Protein AF-A0AAQ4EZU2-F1 (afdb_monomer_lite)

Organism: Amblyomma americanum (NCBI:txid6943)

InterPro domains:
  IPR012966 Anillin homology domain [PF08174] (61-175)
  IPR051364 Cytokinesis and Rho signaling-related protein [PTHR21538] (1-173)

Foldseek 3Di:
DLVVLVVQLVPDPDDVSNVVSVVVNVLVVVLVVLVVVVVVVVVVVPPDDPDPDDDPPPFDFDKDKDFWDKDFDDDDCCQQPVDLAFQWKKKKKKWKDKRNDIDIFDIDTRDGNVDGMDITGDMDMDTRHGPPIDIDIDMDMDTPDGCSPPNPDDPPPPPPPDDDDDDDDDDDDDDDD

Radius of gyration: 31.6 Å; chains: 1; bounding box: 111×41×84 Å

Secondary structure (DSSP, 8-state):
-HHHHHHHHHH--SHHHHHHHHHHHHHHHHHHHHHHHHHHHHHHHTS-----S-----PPPEEEEE--EEEE----HHHHTS-SS---EEEEEEEEEETTEEEEPPPEEEE-TT-SEEEE---EEEEEE-TT---EEEEEEEEEE--TTTTS-------------------------

Structure (mmCIF, N/CA/C/O backbone):
data_AF-A0AAQ4EZU2-F1
#
_entry.id   AF-A0AAQ4EZU2-F1
#
loop_
_atom_site.group_PDB
_atom_site.id
_atom_site.type_symbol
_atom_site.label_atom_id
_atom_site.label_alt_id
_atom_site.label_comp_id
_atom_site.label_asym_id
_atom_site.label_entity_id
_atom_site.label_seq_id
_atom_site.pdbx_PDB_ins_code
_atom_site.Cartn_x
_atom_site.Cartn_y
_atom_site.Cartn_z
_atom_site.occupancy
_atom_site.B_iso_or_equiv
_atom_site.auth_seq_id
_atom_site.auth_comp_id
_atom_site.auth_asym_id
_atom_site.auth_atom_id
_atom_site.pdbx_PDB_model_num
ATOM 1 N N . MET A 1 1 ? 6.633 -6.745 16.332 1.00 65.62 1 MET A N 1
ATOM 2 C CA . MET A 1 1 ? 6.718 -6.821 14.854 1.00 65.62 1 MET A CA 1
ATOM 3 C C . MET A 1 1 ? 7.666 -5.779 14.272 1.00 65.62 1 MET A C 1
ATOM 5 O O . MET A 1 1 ? 8.663 -6.205 13.712 1.00 65.62 1 MET A O 1
ATOM 9 N N . ARG A 1 2 ? 7.455 -4.467 14.489 1.00 81.06 2 ARG A N 1
ATOM 10 C CA . ARG A 1 2 ? 8.348 -3.378 14.023 1.00 81.06 2 ARG A CA 1
ATOM 11 C C . ARG A 1 2 ? 9.849 -3.676 14.141 1.00 81.06 2 ARG A C 1
ATOM 13 O O . ARG A 1 2 ? 10.561 -3.608 13.152 1.00 81.06 2 ARG A O 1
ATOM 20 N N . GLU A 1 3 ? 10.320 -4.032 15.337 1.00 80.56 3 GLU A N 1
ATOM 21 C CA . GLU A 1 3 ? 11.746 -4.290 15.589 1.00 80.56 3 GLU A CA 1
ATOM 22 C C . GLU A 1 3 ? 12.298 -5.456 14.750 1.00 80.56 3 GLU A C 1
ATOM 24 O O . GLU A 1 3 ? 13.412 -5.380 14.237 1.00 80.56 3 GLU A O 1
ATOM 29 N N . GLY A 1 4 ? 11.501 -6.512 14.559 1.00 81.38 4 GLY A N 1
ATOM 30 C CA . GLY A 1 4 ? 11.860 -7.641 13.700 1.00 81.38 4 GLY A CA 1
ATOM 31 C C . GLY A 1 4 ? 11.977 -7.224 12.236 1.00 81.38 4 GLY A C 1
ATOM 32 O O . GLY A 1 4 ? 12.951 -7.572 11.578 1.00 81.38 4 GLY A O 1
ATOM 33 N N . THR A 1 5 ? 11.041 -6.407 11.749 1.00 82.00 5 THR A N 1
ATOM 34 C CA . THR A 1 5 ? 11.073 -5.878 10.380 1.00 82.00 5 THR A CA 1
ATOM 35 C C . THR A 1 5 ? 12.254 -4.931 10.155 1.00 82.00 5 THR A C 1
ATOM 37 O O . THR A 1 5 ? 12.908 -5.020 9.122 1.00 82.00 5 THR A O 1
ATOM 40 N N . THR A 1 6 ? 12.591 -4.079 11.129 1.00 81.50 6 THR A N 1
ATOM 41 C CA . THR A 1 6 ? 13.789 -3.224 11.066 1.00 81.50 6 THR A CA 1
ATOM 42 C C . THR A 1 6 ? 15.066 -4.057 10.962 1.00 81.50 6 THR A C 1
ATOM 44 O O . THR A 1 6 ? 15.926 -3.759 10.136 1.00 81.50 6 THR A O 1
ATOM 47 N N . LYS A 1 7 ? 15.188 -5.121 11.768 1.00 83.62 7 LYS A N 1
ATOM 48 C CA . LYS A 1 7 ? 16.339 -6.036 11.715 1.00 83.62 7 LYS A CA 1
ATOM 49 C C . LYS A 1 7 ? 16.408 -6.781 10.380 1.00 83.62 7 LYS A C 1
ATOM 51 O O . LYS A 1 7 ? 17.490 -6.876 9.815 1.00 83.62 7 LYS A O 1
ATOM 56 N N . LEU A 1 8 ? 15.270 -7.252 9.860 1.00 81.44 8 LEU A N 1
ATOM 57 C CA . LEU A 1 8 ? 15.190 -7.894 8.545 1.00 81.44 8 LEU A CA 1
ATOM 58 C C . LEU A 1 8 ? 15.653 -6.943 7.435 1.00 81.44 8 LEU A C 1
ATOM 60 O O . LEU A 1 8 ? 16.512 -7.305 6.638 1.00 81.44 8 LEU A O 1
ATOM 64 N N . LEU A 1 9 ? 15.141 -5.711 7.427 1.00 83.12 9 LEU A N 1
ATOM 65 C CA . LEU A 1 9 ? 15.510 -4.702 6.439 1.00 83.12 9 LEU A CA 1
ATOM 66 C C . LEU A 1 9 ? 17.018 -4.408 6.452 1.00 83.12 9 LEU A C 1
ATOM 68 O O . LEU A 1 9 ? 17.614 -4.260 5.389 1.00 83.12 9 LEU A O 1
ATOM 72 N N . ALA A 1 10 ? 17.639 -4.379 7.636 1.00 81.81 10 ALA A N 1
ATOM 73 C CA . ALA A 1 10 ? 19.074 -4.143 7.792 1.00 81.81 10 ALA A CA 1
ATOM 74 C C . ALA A 1 10 ? 19.959 -5.268 7.219 1.00 81.81 10 ALA A C 1
ATOM 76 O O . ALA A 1 10 ? 21.127 -5.024 6.924 1.00 81.81 10 ALA A O 1
ATOM 77 N N . VAL A 1 11 ? 19.424 -6.484 7.057 1.00 86.31 11 VAL A N 1
ATOM 78 C CA . VAL A 1 11 ? 20.169 -7.644 6.531 1.00 86.31 11 VAL A CA 1
ATOM 79 C C . VAL A 1 11 ? 19.783 -8.016 5.095 1.00 86.31 11 VAL A C 1
ATOM 81 O O . VAL A 1 11 ? 20.419 -8.883 4.495 1.00 86.31 11 VAL A O 1
ATOM 84 N N . CYS A 1 12 ? 18.755 -7.385 4.517 1.00 84.56 12 CYS A N 1
ATOM 85 C CA . CYS A 1 12 ? 18.321 -7.661 3.151 1.00 84.56 12 CYS A CA 1
ATOM 86 C C . CYS A 1 12 ? 19.383 -7.234 2.126 1.00 84.56 12 CYS A C 1
ATOM 88 O O . CYS A 1 12 ? 19.653 -6.050 1.950 1.00 84.56 12 CYS A O 1
ATOM 90 N N . GLN A 1 13 ? 19.921 -8.202 1.382 1.00 81.94 13 GLN A N 1
ATOM 91 C CA . GLN A 1 13 ? 20.837 -7.948 0.258 1.00 81.94 13 GLN A CA 1
ATOM 92 C C . GLN A 1 13 ? 20.112 -7.870 -1.093 1.00 81.94 13 GLN A C 1
ATOM 94 O O . GLN A 1 13 ? 20.621 -7.298 -2.053 1.00 81.94 13 GLN A O 1
ATOM 99 N N . HIS A 1 14 ? 18.907 -8.438 -1.169 1.00 84.69 14 HIS A N 1
ATOM 100 C CA . HIS A 1 14 ? 18.101 -8.466 -2.381 1.00 84.69 14 HIS A CA 1
ATOM 101 C C . HIS A 1 14 ? 17.012 -7.386 -2.347 1.00 84.69 14 HIS A C 1
ATOM 103 O O . HIS A 1 14 ? 16.300 -7.213 -1.354 1.00 84.69 14 HIS A O 1
ATOM 109 N N . ARG A 1 15 ? 16.886 -6.658 -3.462 1.00 83.06 15 ARG A N 1
ATOM 110 C CA . ARG A 1 15 ? 16.030 -5.470 -3.578 1.00 83.06 15 ARG A CA 1
ATOM 111 C C . ARG A 1 15 ? 14.531 -5.751 -3.375 1.00 83.06 15 ARG A C 1
ATOM 113 O O . ARG A 1 15 ? 13.925 -4.988 -2.627 1.00 83.06 15 ARG A O 1
ATOM 120 N N . PRO A 1 16 ? 13.928 -6.815 -3.946 1.00 84.44 16 PRO A N 1
ATOM 121 C CA . PRO A 1 16 ? 12.509 -7.106 -3.716 1.00 84.44 16 PRO A CA 1
ATOM 122 C C . PRO A 1 16 ? 12.181 -7.353 -2.236 1.00 84.44 16 PRO A C 1
ATOM 124 O O . PRO A 1 16 ? 11.233 -6.790 -1.701 1.00 84.44 16 PRO A O 1
ATOM 127 N N . GLN A 1 17 ? 13.019 -8.129 -1.544 1.00 86.75 17 GLN A N 1
ATOM 128 C CA . GLN A 1 17 ? 12.856 -8.452 -0.126 1.00 86.75 17 GLN A CA 1
ATOM 129 C C . GLN A 1 17 ? 13.026 -7.211 0.753 1.00 86.75 17 GLN A C 1
ATOM 131 O O . GLN A 1 17 ? 12.267 -7.013 1.699 1.00 86.75 17 GLN A O 1
ATOM 136 N N . SER A 1 18 ? 14.003 -6.360 0.425 1.00 90.50 18 SER A N 1
ATOM 137 C CA . SER A 1 18 ? 14.202 -5.082 1.110 1.00 90.50 18 SER A CA 1
ATOM 138 C C . SER A 1 18 ? 12.972 -4.181 0.973 1.00 90.50 18 SER A C 1
ATOM 140 O O . SER A 1 18 ? 12.528 -3.591 1.955 1.00 90.50 18 SER A O 1
ATOM 142 N N . LEU A 1 19 ? 12.369 -4.121 -0.216 1.00 92.25 19 LEU A N 1
ATOM 143 C CA . LEU A 1 19 ? 11.214 -3.266 -0.455 1.00 92.25 19 LEU A CA 1
ATOM 144 C C . LEU A 1 19 ? 9.960 -3.753 0.288 1.00 92.25 19 LEU A C 1
ATOM 146 O O . LEU A 1 19 ? 9.266 -2.942 0.899 1.00 92.25 19 LEU A O 1
ATOM 150 N N . GLU A 1 20 ? 9.712 -5.064 0.326 1.00 93.44 20 GLU A N 1
ATOM 151 C CA . GLU A 1 20 ? 8.626 -5.640 1.136 1.00 93.44 20 GLU A CA 1
ATOM 152 C C . GLU A 1 20 ? 8.841 -5.436 2.642 1.00 93.44 20 GLU A C 1
ATOM 154 O O . GLU A 1 20 ? 7.909 -5.097 3.380 1.00 93.44 20 GLU A O 1
ATOM 159 N N . ALA A 1 21 ? 10.084 -5.567 3.117 1.00 93.62 21 ALA A N 1
ATOM 160 C CA . ALA A 1 21 ? 10.418 -5.258 4.503 1.00 93.62 21 ALA A CA 1
ATOM 161 C C . ALA A 1 21 ? 10.199 -3.764 4.813 1.00 93.62 21 ALA A C 1
ATOM 163 O O . ALA A 1 21 ? 9.655 -3.428 5.866 1.00 93.62 21 ALA A O 1
ATOM 164 N N . ALA A 1 22 ? 10.553 -2.863 3.894 1.00 94.19 22 ALA A N 1
ATOM 165 C CA . ALA A 1 22 ? 10.324 -1.428 4.045 1.00 94.19 22 ALA A CA 1
ATOM 166 C C . ALA A 1 22 ? 8.826 -1.080 4.081 1.00 94.19 22 ALA A C 1
ATOM 168 O O . ALA A 1 22 ? 8.398 -0.338 4.968 1.00 94.19 22 ALA A O 1
ATOM 169 N N . LYS A 1 23 ? 8.020 -1.664 3.185 1.00 96.25 23 LYS A N 1
ATOM 170 C CA . LYS A 1 23 ? 6.552 -1.554 3.186 1.00 96.25 23 LYS A CA 1
ATOM 171 C C . LYS A 1 23 ? 5.953 -2.034 4.507 1.00 96.25 23 LYS A C 1
ATOM 173 O O . LYS A 1 23 ? 5.223 -1.294 5.160 1.00 96.25 23 LYS A O 1
ATOM 178 N N . SER A 1 24 ? 6.347 -3.221 4.962 1.00 95.31 24 SER A N 1
ATOM 179 C CA . SER A 1 24 ? 5.896 -3.781 6.242 1.00 95.31 24 SER A CA 1
ATOM 180 C C . SER A 1 24 ? 6.254 -2.881 7.431 1.00 95.31 24 SER A C 1
ATOM 182 O O . SER A 1 24 ? 5.457 -2.705 8.360 1.00 95.31 24 SER A O 1
ATOM 184 N N . LEU A 1 25 ? 7.452 -2.287 7.414 1.00 95.25 25 LEU A N 1
ATOM 185 C CA . LEU A 1 25 ? 7.903 -1.370 8.457 1.00 95.25 25 LEU A CA 1
ATOM 186 C C . LEU A 1 25 ? 7.086 -0.073 8.448 1.00 95.25 25 LEU A C 1
ATOM 188 O O . LEU A 1 25 ? 6.683 0.388 9.517 1.00 95.25 25 LEU A O 1
ATOM 192 N N . LEU A 1 26 ? 6.811 0.483 7.265 1.00 95.94 26 LEU A N 1
ATOM 193 C CA . LEU A 1 26 ? 5.953 1.653 7.090 1.00 95.94 26 LEU A CA 1
ATOM 194 C C . LEU A 1 26 ? 4.549 1.397 7.651 1.00 95.94 26 LEU A C 1
ATOM 196 O O . LEU A 1 26 ? 4.123 2.128 8.545 1.00 95.94 26 LEU A O 1
ATOM 200 N N . THR A 1 27 ? 3.869 0.331 7.217 1.00 96.25 27 THR A N 1
ATOM 201 C CA . THR A 1 27 ? 2.531 -0.020 7.724 1.00 96.25 27 THR A CA 1
ATOM 202 C C . THR A 1 27 ? 2.550 -0.190 9.245 1.00 96.25 27 THR A C 1
ATOM 204 O O . THR A 1 27 ? 1.664 0.297 9.950 1.00 96.25 27 THR A O 1
ATOM 207 N N . SER A 1 28 ? 3.575 -0.858 9.791 1.00 96.00 28 SER A N 1
ATOM 208 C CA . SER A 1 28 ? 3.698 -1.031 11.240 1.00 96.00 28 SER A CA 1
ATOM 209 C C . SER A 1 28 ? 3.894 0.295 11.978 1.00 96.00 28 SER A C 1
ATOM 211 O O . SER A 1 28 ? 3.364 0.433 13.082 1.00 96.00 28 SER A O 1
ATOM 213 N N . ASN A 1 29 ? 4.660 1.237 11.421 1.00 95.69 29 ASN A N 1
ATOM 214 C CA . ASN A 1 29 ? 4.869 2.565 12.003 1.00 95.69 29 ASN A CA 1
ATOM 215 C C . ASN A 1 29 ? 3.561 3.354 12.062 1.00 95.69 29 ASN A C 1
ATOM 217 O O . ASN A 1 29 ? 3.218 3.873 13.124 1.00 95.69 29 ASN A O 1
ATOM 221 N N . GLU A 1 30 ? 2.807 3.357 10.966 1.00 96.75 30 GLU A N 1
ATOM 222 C CA . GLU A 1 30 ? 1.508 4.026 10.874 1.00 96.75 30 GLU A CA 1
ATOM 223 C C . GLU A 1 30 ? 0.495 3.439 11.866 1.00 96.75 30 GLU A C 1
ATOM 225 O O . GLU A 1 30 ? -0.153 4.185 12.600 1.00 96.75 30 GLU A O 1
ATOM 230 N N . ARG A 1 31 ? 0.431 2.104 11.996 1.00 96.19 31 ARG A N 1
ATOM 231 C CA . ARG A 1 31 ? -0.412 1.434 13.007 1.00 96.19 31 ARG A CA 1
ATOM 232 C C . ARG A 1 31 ? -0.078 1.884 14.426 1.00 96.19 31 ARG A C 1
ATOM 234 O O . ARG A 1 31 ? -0.975 2.238 15.185 1.00 96.19 31 ARG A O 1
ATOM 241 N N . MET A 1 32 ? 1.204 1.903 14.800 1.00 95.88 32 MET A N 1
ATOM 242 C CA . MET A 1 32 ? 1.589 2.359 16.142 1.00 95.88 32 MET A CA 1
ATOM 243 C C . MET A 1 32 ? 1.247 3.830 16.365 1.00 95.88 32 MET A C 1
ATOM 245 O O . MET A 1 32 ? 0.767 4.167 17.444 1.00 95.88 32 MET A O 1
ATOM 249 N N . ALA A 1 33 ? 1.476 4.695 15.374 1.00 95.94 33 ALA A N 1
ATOM 250 C CA . ALA A 1 33 ? 1.141 6.111 15.479 1.00 95.94 33 ALA A CA 1
ATOM 251 C C . ALA A 1 33 ? -0.365 6.309 15.713 1.00 95.94 33 ALA A C 1
ATOM 253 O O . ALA A 1 33 ? -0.749 7.024 16.640 1.00 95.94 33 ALA A O 1
ATOM 254 N N . ALA A 1 34 ? -1.210 5.604 14.953 1.00 95.75 34 ALA A N 1
ATOM 255 C CA . ALA A 1 34 ? -2.659 5.640 15.122 1.00 95.75 34 ALA A CA 1
ATOM 256 C C . ALA A 1 34 ? -3.100 5.130 16.504 1.00 95.75 34 ALA A C 1
ATOM 258 O O . ALA A 1 34 ? -3.901 5.782 17.174 1.00 95.75 34 ALA A O 1
ATOM 259 N N . TYR A 1 35 ? -2.531 4.018 16.985 1.00 95.75 35 TYR A N 1
ATOM 260 C CA . TYR A 1 35 ? 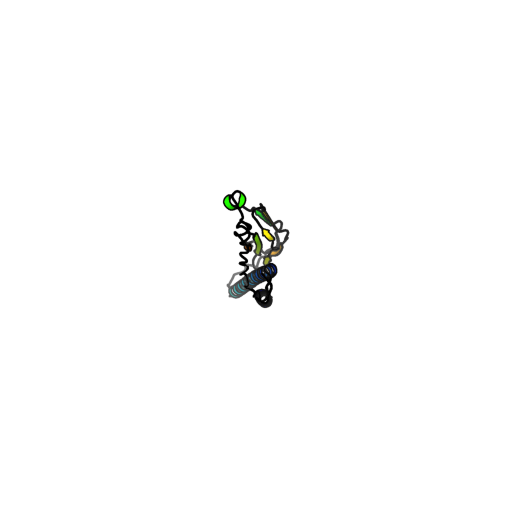-2.833 3.504 18.325 1.00 95.75 35 TYR A CA 1
ATOM 261 C C . TYR A 1 35 ? -2.402 4.463 19.439 1.00 95.75 35 TYR A C 1
ATOM 263 O O . TYR A 1 35 ? -3.135 4.649 20.410 1.00 95.75 35 TYR A O 1
ATOM 271 N N . VAL A 1 36 ? -1.233 5.098 19.319 1.00 96.06 36 VAL A N 1
ATOM 272 C CA . VAL A 1 36 ? -0.762 6.085 20.302 1.00 96.06 36 VAL A CA 1
ATOM 273 C C . VAL A 1 36 ? -1.677 7.311 20.320 1.00 96.06 36 VAL A C 1
ATOM 275 O O . VAL A 1 36 ? -2.067 7.751 21.404 1.00 96.06 36 VAL A O 1
ATOM 278 N N . ALA A 1 37 ? -2.069 7.823 19.151 1.00 94.31 37 ALA A N 1
ATOM 279 C CA . ALA A 1 37 ? -2.996 8.948 19.039 1.00 94.31 37 ALA A CA 1
ATOM 280 C C . ALA A 1 37 ? -4.375 8.616 19.642 1.00 94.31 37 ALA A C 1
ATOM 282 O O . ALA A 1 37 ? -4.926 9.399 20.418 1.00 94.31 37 ALA A O 1
ATOM 283 N N . GLU A 1 38 ? -4.902 7.421 19.364 1.00 92.75 38 GLU A N 1
ATOM 284 C CA . GLU A 1 38 ? -6.147 6.910 19.946 1.00 92.75 38 GLU A CA 1
ATOM 285 C C . GLU A 1 38 ? -6.072 6.834 21.480 1.00 92.75 38 GLU A C 1
ATOM 287 O O . GLU A 1 38 ? -6.961 7.328 22.181 1.00 92.75 38 GLU A O 1
ATOM 292 N N . LEU A 1 39 ? -4.990 6.264 22.021 1.00 94.00 39 LEU A N 1
ATOM 293 C CA . LEU A 1 39 ? -4.766 6.172 23.466 1.00 94.00 39 LEU A CA 1
ATOM 294 C C . LEU A 1 39 ? -4.692 7.557 24.123 1.00 94.00 39 LEU A C 1
ATOM 296 O O . LEU A 1 39 ? -5.253 7.761 25.202 1.00 94.00 39 LEU A O 1
ATOM 300 N N . GLN A 1 40 ? -4.027 8.523 23.486 1.00 92.62 40 GLN A N 1
ATOM 301 C CA . GLN A 1 40 ? -3.957 9.906 23.970 1.00 92.62 40 GLN A CA 1
ATOM 302 C C . GLN A 1 40 ? -5.322 10.607 23.941 1.00 92.62 40 GLN A C 1
ATOM 304 O O . GLN A 1 40 ? -5.655 11.336 24.884 1.00 92.62 40 GLN A O 1
ATOM 309 N N . ARG A 1 41 ? -6.142 10.354 22.911 1.00 89.50 41 ARG A N 1
ATOM 310 C CA . ARG A 1 41 ? -7.509 10.887 22.828 1.00 89.50 41 ARG A CA 1
ATOM 311 C C . ARG A 1 41 ? -8.374 10.367 23.974 1.00 89.50 41 ARG A C 1
ATOM 313 O O . ARG A 1 41 ? -9.045 11.162 24.627 1.00 89.50 41 ARG A O 1
ATOM 320 N N . ARG A 1 42 ? -8.306 9.063 24.270 1.00 87.56 42 ARG A N 1
ATOM 321 C CA . ARG A 1 42 ? -9.052 8.450 25.386 1.00 87.56 42 ARG A CA 1
ATOM 322 C C . ARG A 1 42 ? -8.643 9.027 26.739 1.00 87.56 42 ARG A C 1
ATOM 324 O O . ARG A 1 42 ? -9.506 9.438 27.502 1.00 87.56 42 ARG A O 1
ATOM 331 N N . LYS A 1 43 ? -7.336 9.171 26.993 1.00 89.00 43 LYS A N 1
ATOM 332 C CA . LYS A 1 43 ? -6.826 9.806 28.225 1.00 89.00 43 LYS A CA 1
ATOM 333 C C . LYS A 1 43 ? -7.312 11.248 28.405 1.00 89.00 43 LYS A C 1
ATOM 335 O O . LYS A 1 43 ? -7.544 11.681 29.527 1.00 89.00 43 LYS A O 1
ATOM 340 N N . SER A 1 44 ? -7.448 11.999 27.313 1.00 84.06 44 SER A N 1
ATOM 341 C CA . SER A 1 44 ? -7.961 13.375 27.350 1.00 84.06 44 SER A CA 1
ATOM 342 C C . SER A 1 44 ? -9.480 13.441 27.559 1.00 84.06 44 SER A C 1
ATOM 344 O O . SER A 1 44 ? -9.968 14.407 28.144 1.00 84.06 44 SER A O 1
ATOM 346 N N . ALA A 1 45 ? -10.219 12.428 27.094 1.00 77.12 45 ALA A N 1
ATOM 347 C CA . ALA A 1 45 ? -11.672 12.325 27.231 1.00 77.12 45 ALA A CA 1
ATOM 348 C C . ALA A 1 45 ? -12.127 11.876 28.632 1.00 77.12 45 ALA A C 1
ATOM 350 O O . ALA A 1 45 ? -13.215 12.253 29.050 1.00 77.12 45 ALA A O 1
ATOM 351 N N . ASP A 1 46 ? -11.280 11.153 29.372 1.00 65.81 46 ASP A N 1
ATOM 352 C CA . ASP A 1 46 ? -11.529 10.704 30.756 1.00 65.81 46 ASP A CA 1
ATOM 353 C C . ASP A 1 46 ? -11.484 11.835 31.806 1.00 65.81 46 ASP A C 1
ATOM 355 O O . ASP A 1 46 ? -11.701 11.611 32.998 1.00 65.81 46 ASP A O 1
ATOM 359 N N . ARG A 1 47 ? -11.213 13.084 31.397 1.00 62.28 47 ARG A N 1
ATOM 360 C CA . ARG A 1 47 ? -11.401 14.241 32.282 1.00 62.28 47 ARG A CA 1
ATOM 361 C C . ARG A 1 47 ? -12.904 14.478 32.456 1.00 62.28 47 ARG A C 1
ATOM 363 O O . ARG A 1 47 ? -13.587 14.636 31.445 1.00 62.28 47 ARG A O 1
ATOM 370 N N . PRO A 1 48 ? -13.429 14.554 33.693 1.00 57.62 48 PRO A N 1
ATOM 371 C CA . PRO A 1 48 ? -14.864 14.600 33.932 1.00 57.62 48 PRO A CA 1
ATOM 372 C C . PRO A 1 48 ? -15.448 15.888 33.352 1.00 57.62 48 PRO A C 1
ATOM 374 O O . PRO A 1 48 ? -15.367 16.961 33.947 1.00 57.62 48 PRO A O 1
ATOM 377 N N . LYS A 1 49 ? -16.055 15.787 32.169 1.00 59.91 49 LYS A N 1
ATOM 378 C CA . LYS A 1 49 ? -16.996 16.791 31.692 1.00 59.91 49 LYS A CA 1
ATOM 379 C C . LYS A 1 49 ? -18.305 16.517 32.419 1.00 59.91 49 LYS A C 1
ATOM 381 O O . LYS A 1 49 ? -18.949 15.505 32.148 1.00 59.91 49 LYS A O 1
ATOM 386 N N . GLN A 1 50 ? -18.679 17.399 33.349 1.00 53.72 50 GLN A N 1
ATOM 387 C CA . GLN A 1 50 ? -20.046 17.485 33.868 1.00 53.72 50 GLN A CA 1
ATOM 388 C C . GLN A 1 50 ? -20.981 17.680 32.669 1.00 53.72 50 GLN A C 1
ATOM 390 O O . GLN A 1 50 ? -21.170 18.792 32.188 1.00 53.72 50 GLN A O 1
ATOM 395 N N . SER A 1 51 ? -21.497 16.584 32.125 1.00 56.44 51 SER A N 1
ATOM 396 C CA . SER A 1 51 ? -22.492 16.603 31.064 1.00 56.44 51 SER A CA 1
ATOM 397 C C . SER A 1 51 ? -23.784 16.070 31.655 1.00 56.44 51 SER A C 1
ATOM 399 O O . SER A 1 51 ? -23.872 14.947 32.146 1.00 56.44 51 SER A O 1
ATOM 401 N N . ILE A 1 52 ? -24.763 16.963 31.703 1.00 55.28 52 ILE A N 1
ATOM 402 C CA . ILE A 1 52 ? -26.116 16.705 32.170 1.00 55.28 52 ILE A CA 1
ATOM 403 C C . ILE A 1 52 ? -26.766 15.730 31.181 1.00 55.28 52 ILE A C 1
ATOM 405 O O . ILE A 1 52 ? -26.962 16.071 30.020 1.00 55.28 52 ILE A O 1
ATOM 409 N N . GLY A 1 53 ? -27.095 14.527 31.652 1.00 53.88 53 GLY A N 1
ATOM 410 C CA . GLY A 1 53 ? -28.283 13.777 31.231 1.00 53.88 53 GLY A CA 1
ATOM 411 C C . GLY A 1 53 ? -28.455 13.408 29.754 1.00 53.88 53 GLY A C 1
ATOM 412 O O . GLY A 1 53 ? -29.596 13.246 29.333 1.00 53.88 53 GLY A O 1
ATOM 413 N N . VAL A 1 54 ? -27.390 13.240 28.968 1.00 55.75 54 VAL A N 1
ATOM 414 C CA . VAL A 1 54 ? -27.501 12.616 27.639 1.00 55.75 54 VAL A CA 1
ATOM 415 C C . VAL A 1 54 ? -27.015 11.178 27.756 1.00 55.75 54 VAL A C 1
ATOM 417 O O . VAL A 1 54 ? -25.819 10.929 27.895 1.00 55.75 54 VAL A O 1
ATOM 420 N N . PHE A 1 55 ? -27.947 10.225 27.739 1.00 58.41 55 PHE A N 1
ATOM 421 C CA . PHE A 1 55 ? -27.601 8.817 27.556 1.00 58.41 55 PHE A CA 1
ATOM 422 C C . PHE A 1 55 ? -26.814 8.688 26.244 1.00 58.41 55 PHE A C 1
ATOM 424 O O . PHE A 1 55 ? -27.275 9.228 25.233 1.00 58.41 55 PHE A O 1
ATOM 431 N N . PRO A 1 56 ? -25.646 8.021 26.221 1.00 59.94 56 PRO A N 1
ATOM 432 C CA . PRO A 1 56 ? -24.926 7.803 24.976 1.00 59.94 56 PRO A CA 1
ATOM 433 C C . PRO A 1 56 ? -25.843 7.018 24.039 1.00 59.94 56 PRO A C 1
ATOM 435 O O . PRO A 1 56 ? -26.191 5.875 24.335 1.00 59.94 56 PRO A O 1
ATOM 438 N N . LEU A 1 57 ? -26.280 7.635 22.939 1.00 65.56 57 LEU A N 1
ATOM 439 C CA . LEU A 1 57 ? -26.917 6.883 21.867 1.00 65.56 57 LEU A CA 1
ATOM 440 C C . LEU A 1 57 ? -25.859 5.908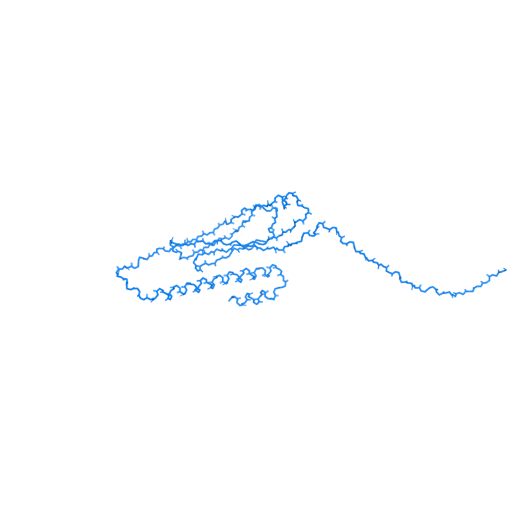 21.354 1.00 65.56 57 LEU A C 1
ATOM 442 O O . LEU A 1 57 ? -24.782 6.343 20.941 1.00 65.56 57 LEU A O 1
ATOM 446 N N . ASP A 1 58 ? -26.134 4.609 21.423 1.00 67.94 58 ASP A N 1
ATOM 447 C CA . ASP A 1 58 ? -25.209 3.606 20.911 1.00 67.94 58 ASP A CA 1
ATOM 448 C C . ASP A 1 58 ? -25.195 3.726 19.384 1.00 67.94 58 ASP A C 1
ATOM 450 O O . ASP A 1 58 ? -26.152 3.373 18.689 1.00 67.94 58 ASP A O 1
ATOM 454 N N . VAL A 1 59 ? -24.155 4.373 18.862 1.00 77.62 59 VAL A N 1
ATOM 455 C CA . VAL A 1 59 ? -24.070 4.686 17.439 1.00 77.62 59 VAL A CA 1
ATOM 456 C C . VAL A 1 59 ? -23.756 3.394 16.695 1.00 77.62 59 VAL A C 1
ATOM 458 O O . VAL A 1 59 ? -22.724 2.764 16.939 1.00 77.62 59 VAL A O 1
ATOM 461 N N . SER A 1 60 ? -24.640 3.007 15.773 1.00 84.56 60 SER A N 1
ATOM 462 C CA . SER A 1 60 ? -24.467 1.802 14.961 1.00 84.56 60 SER A CA 1
ATOM 463 C C . SER A 1 60 ? -23.113 1.821 14.251 1.00 84.56 60 SER A C 1
ATOM 465 O O . SER A 1 60 ? -22.818 2.728 13.470 1.00 84.56 60 SER A O 1
ATOM 467 N N . ARG A 1 61 ? -22.297 0.796 14.501 1.00 91.25 61 ARG A N 1
ATOM 468 C CA . ARG A 1 61 ? -21.024 0.580 13.809 1.00 91.25 61 ARG A CA 1
ATOM 469 C C . ARG A 1 61 ? -21.225 -0.350 12.622 1.00 91.25 61 ARG A C 1
ATOM 471 O O . ARG A 1 61 ? -21.996 -1.303 12.695 1.00 91.25 61 ARG A O 1
ATOM 478 N N . SER A 1 62 ? -20.511 -0.083 11.537 1.00 91.62 62 SER A N 1
ATOM 479 C CA . SER A 1 62 ? -20.656 -0.806 10.275 1.00 91.62 62 SER A CA 1
ATOM 480 C C . SER A 1 62 ? -19.354 -1.477 9.836 1.00 91.62 62 SER A C 1
ATOM 482 O O . SER A 1 62 ? -18.299 -1.328 10.464 1.00 91.62 62 SER A O 1
ATOM 484 N N . ARG A 1 63 ? -19.451 -2.262 8.761 1.00 96.06 63 ARG A N 1
ATOM 485 C CA . ARG A 1 63 ? -18.306 -2.805 8.030 1.00 96.06 63 ARG A CA 1
ATOM 486 C C . ARG A 1 63 ? -18.163 -2.024 6.732 1.00 96.06 63 ARG A C 1
ATOM 488 O O . ARG A 1 63 ? -19.146 -1.863 6.016 1.00 96.06 63 ARG A O 1
ATOM 495 N N . VAL A 1 64 ? -16.948 -1.585 6.429 1.00 96.94 64 VAL A N 1
ATOM 496 C CA . VAL A 1 64 ? -16.621 -0.888 5.179 1.00 96.94 64 VAL A CA 1
ATOM 497 C C . VAL A 1 64 ? -15.679 -1.781 4.388 1.00 96.94 64 VAL A C 1
ATOM 499 O O . VAL A 1 64 ? -14.654 -2.203 4.913 1.00 96.94 64 VAL A O 1
ATOM 502 N N . ALA A 1 65 ? -16.034 -2.096 3.146 1.00 97.69 65 ALA A N 1
ATOM 503 C CA . ALA A 1 65 ? -15.207 -2.894 2.249 1.00 97.69 65 ALA A CA 1
ATOM 504 C C . ALA A 1 65 ? -14.716 -2.028 1.086 1.00 97.69 65 ALA A C 1
ATOM 506 O O . ALA A 1 65 ? -15.489 -1.258 0.519 1.00 97.69 65 ALA A O 1
ATOM 507 N N . VAL A 1 66 ? -13.439 -2.167 0.743 1.00 97.69 66 VAL A N 1
ATOM 508 C CA . VAL A 1 66 ? -12.799 -1.505 -0.396 1.00 97.69 66 VAL A CA 1
ATOM 509 C C . VAL A 1 66 ? -12.174 -2.586 -1.270 1.00 97.69 66 VAL A C 1
ATOM 511 O O . VAL A 1 66 ? -11.422 -3.420 -0.771 1.00 97.69 66 VAL A O 1
ATOM 514 N N . SER A 1 67 ? -12.500 -2.576 -2.556 1.00 96.50 67 SER A N 1
ATOM 515 C CA . SER A 1 67 ? -12.036 -3.538 -3.561 1.00 96.50 67 SER A CA 1
ATOM 516 C C . SER A 1 67 ? -11.822 -2.827 -4.898 1.00 96.50 67 SER A C 1
ATOM 518 O O . SER A 1 67 ? -12.271 -1.691 -5.061 1.00 96.50 67 SER A O 1
ATOM 520 N N . GLU A 1 68 ? -11.177 -3.497 -5.857 1.00 93.88 68 GLU A N 1
ATOM 521 C CA . GLU A 1 68 ? -11.010 -3.009 -7.238 1.00 93.88 68 GLU A CA 1
ATOM 522 C C . GLU A 1 68 ? -10.345 -1.623 -7.322 1.00 93.88 68 GLU A C 1
ATOM 524 O O . GLU A 1 68 ? -10.757 -0.742 -8.084 1.00 93.88 68 GLU A O 1
ATOM 529 N N . ILE A 1 69 ? -9.307 -1.397 -6.511 1.00 96.50 69 ILE A N 1
ATOM 530 C CA . ILE A 1 69 ? -8.578 -0.125 -6.530 1.00 96.50 69 ILE A CA 1
ATOM 531 C C . ILE A 1 69 ? -7.795 -0.049 -7.836 1.00 96.50 69 ILE A C 1
ATOM 533 O O . ILE A 1 69 ? -6.881 -0.840 -8.066 1.00 96.50 69 ILE A O 1
ATOM 537 N N . ARG A 1 70 ? -8.120 0.942 -8.669 1.00 96.06 70 ARG A N 1
ATOM 538 C CA . ARG A 1 70 ? -7.479 1.158 -9.965 1.00 96.06 70 ARG A CA 1
ATOM 539 C C . ARG A 1 70 ? -7.050 2.605 -10.146 1.00 96.06 70 ARG A C 1
ATOM 541 O O . ARG A 1 70 ? -7.809 3.529 -9.863 1.00 96.06 70 ARG A O 1
ATOM 548 N N . MET A 1 71 ? -5.836 2.795 -10.647 1.00 94.62 71 MET A N 1
ATOM 549 C CA . MET A 1 71 ? -5.241 4.106 -10.887 1.00 94.62 71 MET A CA 1
ATOM 550 C C . MET A 1 71 ? -4.769 4.200 -12.334 1.00 94.62 71 MET A C 1
ATOM 552 O O . MET A 1 71 ? -3.830 3.491 -12.701 1.00 94.62 71 MET A O 1
ATOM 556 N N . PRO A 1 72 ? -5.384 5.052 -13.170 1.00 94.75 72 PRO A N 1
ATOM 557 C CA . PRO A 1 72 ? -4.876 5.298 -14.509 1.00 94.75 72 PRO A CA 1
ATOM 558 C C . PRO A 1 72 ? -3.519 6.007 -14.435 1.00 94.75 72 PRO A C 1
ATOM 560 O O . PRO A 1 72 ? -3.313 6.913 -13.624 1.00 94.75 72 PRO A O 1
ATOM 563 N N . LEU A 1 73 ? -2.599 5.600 -15.303 1.00 91.44 73 LEU A N 1
ATOM 564 C CA . LEU A 1 73 ? -1.274 6.187 -15.432 1.00 91.44 73 LEU A CA 1
ATOM 565 C C . LEU A 1 73 ? -1.233 7.127 -16.633 1.00 91.44 73 LEU A C 1
ATOM 567 O O . LEU A 1 73 ? -1.707 6.797 -17.719 1.00 91.44 73 LEU A O 1
ATOM 571 N N . ILE A 1 74 ? -0.621 8.295 -16.442 1.00 88.12 74 ILE A N 1
ATOM 572 C CA . ILE A 1 74 ? -0.360 9.249 -17.519 1.00 88.12 74 ILE A CA 1
ATOM 573 C C . ILE A 1 74 ? 1.147 9.396 -17.658 1.00 88.12 74 ILE A C 1
ATOM 575 O O . ILE A 1 74 ? 1.825 9.943 -16.786 1.00 88.12 74 ILE A O 1
ATOM 579 N N . TRP A 1 75 ? 1.660 8.914 -18.782 1.00 84.25 75 TRP A N 1
ATOM 580 C CA . TRP A 1 75 ? 3.066 9.029 -19.133 1.00 84.25 75 TRP A CA 1
ATOM 581 C C . TRP A 1 75 ? 3.297 10.290 -19.950 1.00 84.25 75 TRP A C 1
ATOM 583 O O . TRP A 1 75 ? 2.490 10.659 -20.800 1.00 84.25 75 TRP A O 1
ATOM 593 N N . LYS A 1 76 ? 4.428 10.955 -19.711 1.00 83.62 76 LYS A N 1
ATOM 594 C CA . LYS A 1 76 ? 4.840 12.080 -20.551 1.00 83.62 76 LYS A CA 1
ATOM 595 C C . LYS A 1 76 ? 5.134 11.573 -21.958 1.00 83.62 76 LYS A C 1
ATOM 597 O O . LYS A 1 76 ? 5.758 10.526 -22.113 1.00 83.62 76 LYS A O 1
ATOM 602 N N . ASP A 1 77 ? 4.804 12.358 -22.979 1.00 78.69 77 ASP A N 1
ATOM 603 C CA . ASP A 1 77 ? 5.095 11.995 -24.374 1.00 78.69 77 ASP A CA 1
ATOM 604 C C . ASP A 1 77 ? 6.586 11.734 -24.630 1.00 78.69 77 ASP A C 1
ATOM 606 O O . ASP A 1 77 ? 6.954 10.938 -25.495 1.00 78.69 77 ASP A O 1
ATOM 610 N N . THR A 1 78 ? 7.462 12.394 -23.868 1.00 74.56 78 THR A N 1
ATOM 611 C CA . THR A 1 78 ? 8.911 12.157 -23.896 1.00 74.56 78 THR A CA 1
ATOM 612 C C . THR A 1 78 ? 9.275 10.741 -23.472 1.00 74.56 78 THR A C 1
ATOM 614 O O . THR A 1 78 ? 10.139 10.121 -24.088 1.00 74.56 78 THR A O 1
ATOM 617 N N . ASP A 1 79 ? 8.577 10.232 -22.463 1.00 71.62 79 ASP A N 1
ATOM 618 C CA . ASP A 1 79 ? 8.838 8.952 -21.814 1.00 71.62 79 ASP A CA 1
ATOM 619 C C . ASP A 1 79 ? 8.104 7.833 -22.570 1.00 71.62 79 ASP A C 1
ATOM 621 O O . ASP A 1 79 ? 8.608 6.718 -22.679 1.00 71.62 79 ASP A O 1
ATOM 625 N N . HIS A 1 80 ? 6.951 8.136 -23.178 1.00 68.69 80 HIS A N 1
ATOM 626 C CA . HIS A 1 80 ? 6.148 7.180 -23.937 1.00 68.69 80 HIS A CA 1
ATOM 627 C C . HIS A 1 80 ? 6.535 7.102 -25.426 1.00 68.69 80 HIS A C 1
ATOM 629 O O . HIS A 1 80 ? 6.901 6.032 -25.905 1.00 68.69 80 HIS A O 1
ATOM 635 N N . PHE A 1 81 ? 6.522 8.216 -26.167 1.00 66.50 81 PHE A N 1
ATOM 636 C CA . PHE A 1 81 ? 6.660 8.215 -27.634 1.00 66.50 81 PHE A CA 1
ATOM 637 C C . PHE A 1 81 ? 8.070 8.545 -28.143 1.00 66.50 81 PHE A C 1
ATOM 639 O O . PHE A 1 81 ? 8.472 8.044 -29.191 1.00 66.50 81 PHE A O 1
ATOM 646 N N . LYS A 1 82 ? 8.841 9.382 -27.435 1.00 62.31 82 LYS A N 1
ATOM 647 C CA . LYS A 1 82 ? 10.177 9.851 -27.887 1.00 62.31 82 LYS A CA 1
ATOM 648 C C . LYS A 1 82 ? 11.346 9.145 -27.201 1.00 62.31 82 LYS A C 1
ATOM 650 O O . LYS A 1 82 ? 12.499 9.569 -27.300 1.00 62.31 82 LYS A O 1
ATOM 655 N N . ASN A 1 83 ? 11.039 8.067 -26.504 1.00 64.06 83 ASN A N 1
ATOM 656 C CA . ASN A 1 83 ? 11.955 7.391 -25.620 1.00 64.06 83 ASN A CA 1
ATOM 657 C C . ASN A 1 83 ? 12.931 6.495 -26.409 1.00 64.06 83 ASN A C 1
ATOM 659 O O . ASN A 1 83 ? 12.532 5.540 -27.075 1.00 64.06 83 ASN A O 1
ATOM 663 N N . LYS A 1 84 ? 14.228 6.820 -26.309 1.00 64.62 84 LYS A N 1
ATOM 664 C CA . LYS A 1 84 ? 15.355 6.054 -26.864 1.00 64.62 84 LYS A CA 1
ATOM 665 C C . LYS A 1 84 ? 16.115 5.263 -25.787 1.00 64.62 84 LYS A C 1
ATOM 667 O O . LYS A 1 84 ? 17.327 5.145 -25.900 1.00 64.62 84 LYS A O 1
ATOM 672 N N . GLY A 1 85 ? 15.457 4.764 -24.738 1.00 64.69 85 GLY A N 1
ATOM 673 C CA . GLY A 1 85 ? 16.086 3.899 -23.728 1.00 64.69 85 GLY A CA 1
ATOM 674 C C . GLY A 1 85 ? 15.806 4.198 -22.250 1.00 64.69 85 GLY A C 1
ATOM 675 O O . GLY A 1 85 ? 16.625 3.846 -21.411 1.00 64.69 85 GLY A O 1
ATOM 676 N N . ASP A 1 86 ? 14.699 4.845 -21.907 1.00 70.06 86 ASP A N 1
ATOM 677 C CA . ASP A 1 86 ? 14.161 4.892 -20.551 1.00 70.06 86 ASP A CA 1
ATOM 678 C C . ASP A 1 86 ? 13.390 3.591 -20.265 1.00 70.06 86 ASP A C 1
ATOM 680 O O . ASP A 1 86 ? 12.323 3.324 -20.830 1.00 70.06 86 ASP A O 1
ATOM 684 N N . TYR A 1 87 ? 14.017 2.781 -19.411 1.00 76.56 87 TYR A N 1
ATOM 685 C CA . TYR A 1 87 ? 13.559 1.489 -18.901 1.00 76.56 87 TYR A CA 1
ATOM 686 C C . TYR A 1 87 ? 13.237 1.577 -17.405 1.00 76.56 87 TYR A C 1
ATOM 688 O O . TYR A 1 87 ? 13.395 0.592 -16.677 1.00 76.56 87 TYR A O 1
ATOM 696 N N . ARG A 1 88 ? 12.841 2.763 -16.919 1.00 84.94 88 ARG A N 1
ATOM 697 C CA . ARG A 1 88 ? 12.492 2.922 -15.512 1.00 84.94 88 ARG A CA 1
ATOM 698 C C . ARG A 1 88 ? 11.332 2.012 -15.158 1.00 84.94 88 ARG A C 1
ATOM 700 O O . ARG A 1 88 ? 10.312 1.962 -15.843 1.00 84.94 88 ARG A O 1
ATOM 707 N N . ARG A 1 89 ? 11.519 1.302 -14.055 1.00 88.88 89 ARG A N 1
ATOM 708 C CA . ARG A 1 89 ? 10.519 0.417 -13.469 1.00 88.88 89 ARG A CA 1
ATOM 709 C C . ARG A 1 89 ? 10.203 0.903 -12.080 1.00 88.88 89 ARG A C 1
ATOM 711 O O . ARG A 1 89 ? 11.119 1.231 -11.329 1.00 88.88 89 ARG A O 1
ATOM 718 N N . PHE A 1 90 ? 8.930 0.903 -11.732 1.00 92.12 90 PHE A N 1
ATOM 719 C CA . PHE A 1 90 ? 8.450 1.335 -10.433 1.00 92.12 90 PHE A CA 1
ATOM 720 C C . PHE A 1 90 ? 7.809 0.159 -9.700 1.00 92.12 90 PHE A C 1
ATOM 722 O O . PHE A 1 90 ? 7.280 -0.775 -10.306 1.00 92.12 90 PHE A O 1
ATOM 729 N N . ALA A 1 91 ? 7.885 0.206 -8.381 1.00 95.38 91 ALA A N 1
ATOM 730 C CA . ALA A 1 91 ? 7.031 -0.556 -7.494 1.00 95.38 91 ALA A CA 1
ATOM 731 C C . ALA A 1 91 ? 5.999 0.392 -6.896 1.00 95.38 91 ALA A C 1
ATOM 733 O O . ALA A 1 91 ? 6.357 1.512 -6.529 1.00 95.38 91 ALA A O 1
ATOM 734 N N . VAL A 1 92 ? 4.750 -0.049 -6.799 1.00 96.81 92 VAL A N 1
ATOM 735 C CA . VAL A 1 92 ? 3.633 0.749 -6.289 1.00 96.81 92 VAL A CA 1
ATOM 736 C C . VAL A 1 92 ? 2.813 -0.091 -5.315 1.00 96.81 92 VAL A C 1
ATOM 738 O O . VAL A 1 92 ? 2.579 -1.275 -5.550 1.00 96.81 92 VAL A O 1
ATOM 741 N N . PHE A 1 93 ? 2.379 0.514 -4.214 1.00 97.75 93 PHE A N 1
ATOM 742 C CA . PHE A 1 93 ? 1.389 -0.064 -3.306 1.00 97.75 93 PHE A CA 1
ATOM 743 C C . PHE A 1 93 ? 0.560 1.043 -2.659 1.00 97.75 93 PHE A C 1
ATOM 745 O O . PHE A 1 93 ? 0.948 2.216 -2.679 1.00 97.75 93 PHE A O 1
ATOM 752 N N . CYS A 1 94 ? -0.568 0.667 -2.065 1.00 98.19 94 CYS A N 1
ATOM 753 C CA . CYS A 1 94 ? -1.434 1.592 -1.349 1.00 98.19 94 CYS A CA 1
ATOM 754 C C . CYS A 1 94 ? -1.485 1.267 0.140 1.00 98.19 94 CYS A C 1
ATOM 756 O O . CYS A 1 94 ? -1.414 0.104 0.535 1.00 98.19 94 CYS A O 1
ATOM 758 N N . LEU A 1 95 ? -1.666 2.304 0.952 1.00 98.19 95 LEU A N 1
ATOM 759 C CA . LEU A 1 95 ? -1.976 2.212 2.370 1.00 98.19 95 LEU A CA 1
ATOM 760 C C . LEU A 1 95 ? -3.369 2.806 2.600 1.00 98.19 95 LEU A C 1
ATOM 762 O O . LEU A 1 95 ? -3.624 3.961 2.262 1.00 98.19 95 LEU A O 1
ATOM 766 N N . LEU A 1 96 ? -4.270 2.008 3.156 1.00 98.44 96 LEU A N 1
ATOM 767 C CA . LEU A 1 96 ? -5.649 2.368 3.441 1.00 98.44 96 LEU A CA 1
ATOM 768 C C . LEU A 1 96 ? -5.825 2.531 4.950 1.00 98.44 96 LEU A C 1
ATOM 770 O O . LEU A 1 96 ? -5.429 1.649 5.716 1.00 98.44 96 LEU A O 1
ATOM 774 N N . LYS A 1 97 ? -6.430 3.639 5.380 1.00 98.00 97 LYS A N 1
ATOM 775 C CA . LYS A 1 97 ? -6.576 3.987 6.800 1.00 98.00 97 LYS A CA 1
ATOM 776 C C . LYS A 1 97 ? -8.006 4.411 7.1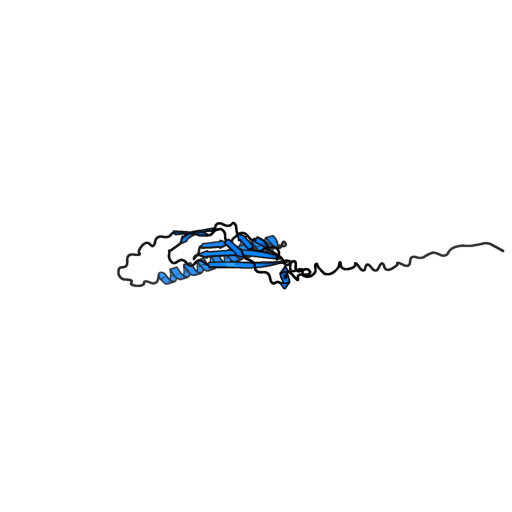14 1.00 98.00 97 LYS A C 1
ATOM 778 O O . LYS A 1 97 ? -8.541 5.295 6.446 1.00 98.00 97 LYS A O 1
ATOM 783 N N . ILE A 1 98 ? -8.574 3.829 8.168 1.00 97.31 98 ILE A N 1
ATOM 784 C CA . ILE A 1 98 ? -9.776 4.322 8.847 1.00 97.31 98 ILE A CA 1
ATOM 785 C C . ILE A 1 98 ? -9.529 4.244 10.355 1.00 97.31 98 ILE A C 1
ATOM 787 O O . ILE A 1 98 ? -9.506 3.162 10.942 1.00 97.31 98 ILE A O 1
ATOM 791 N N . GLY A 1 99 ? -9.332 5.394 11.001 1.00 93.88 99 GLY A N 1
ATOM 792 C CA . GLY A 1 99 ? -9.009 5.447 12.428 1.00 93.88 99 GLY A CA 1
ATOM 793 C C . GLY A 1 99 ? -7.758 4.626 12.763 1.00 93.88 99 GLY A C 1
ATOM 794 O O . GLY A 1 99 ? -6.659 4.946 12.318 1.00 93.88 99 GLY A O 1
ATOM 795 N N . THR A 1 100 ? -7.924 3.572 13.562 1.00 94.75 100 THR A N 1
ATOM 796 C CA . THR A 1 100 ? -6.837 2.658 13.948 1.00 94.75 100 THR A CA 1
ATOM 797 C C . THR A 1 100 ? -6.678 1.449 13.029 1.00 94.75 100 THR A C 1
ATOM 799 O O . THR A 1 100 ? -5.687 0.729 13.140 1.00 94.75 100 THR A O 1
ATOM 802 N N . GLU A 1 101 ? -7.635 1.215 12.134 1.00 96.31 101 GLU A N 1
ATOM 803 C CA . GLU A 1 101 ? -7.578 0.132 11.162 1.00 96.31 101 GLU A CA 1
ATOM 804 C C . GLU A 1 101 ? -6.751 0.603 9.963 1.00 96.31 101 GLU A C 1
ATOM 806 O O . GLU A 1 101 ? -7.122 1.538 9.248 1.00 96.31 101 GLU A O 1
ATOM 811 N N . ILE A 1 102 ? -5.593 -0.022 9.766 1.00 97.44 102 ILE A N 1
ATOM 812 C CA . ILE A 1 102 ? -4.645 0.337 8.709 1.00 97.44 102 ILE A CA 1
ATOM 813 C C . ILE A 1 102 ? -4.233 -0.930 7.976 1.00 97.44 102 ILE A C 1
ATOM 815 O O . ILE A 1 102 ? -3.758 -1.880 8.607 1.00 97.44 102 ILE A O 1
ATOM 819 N N . TYR A 1 103 ? -4.363 -0.920 6.655 1.00 97.81 103 TYR A N 1
ATOM 820 C CA . TYR A 1 103 ? -4.046 -2.035 5.765 1.00 97.81 103 TYR A CA 1
ATOM 821 C C . TYR A 1 103 ? -3.235 -1.557 4.570 1.00 97.81 103 TYR A C 1
ATOM 823 O O . TYR A 1 103 ? -3.365 -0.411 4.154 1.00 97.81 103 TYR A O 1
ATOM 831 N N . ASP A 1 104 ? -2.423 -2.440 4.007 1.00 97.56 104 ASP A N 1
ATOM 832 C CA . ASP A 1 104 ? -1.691 -2.213 2.768 1.00 97.56 104 ASP A CA 1
ATOM 833 C C . ASP A 1 104 ? -2.100 -3.237 1.708 1.00 97.56 104 ASP A C 1
ATOM 835 O O . ASP A 1 104 ? -2.477 -4.357 2.048 1.00 97.56 104 ASP A O 1
ATOM 839 N N . THR A 1 105 ? -2.046 -2.841 0.437 1.00 97.88 105 THR A N 1
ATOM 840 C CA . THR A 1 105 ? -2.300 -3.730 -0.710 1.00 97.88 105 THR A CA 1
ATOM 841 C C . THR A 1 105 ? -1.080 -4.586 -1.024 1.00 97.88 105 THR A C 1
ATOM 843 O O . THR A 1 105 ? 0.029 -4.296 -0.563 1.00 97.88 105 THR A O 1
ATOM 846 N N . ALA A 1 106 ? -1.218 -5.579 -1.898 1.00 96.06 106 ALA A N 1
ATOM 847 C CA . ALA A 1 106 ? -0.067 -6.197 -2.542 1.00 96.06 106 ALA A CA 1
ATOM 848 C C . ALA A 1 106 ? 0.802 -5.145 -3.265 1.00 96.06 106 ALA A C 1
ATOM 850 O O . ALA A 1 106 ? 0.321 -4.102 -3.726 1.00 96.06 106 ALA A O 1
ATOM 851 N N . MET A 1 107 ? 2.110 -5.405 -3.336 1.00 96.12 107 MET A N 1
ATOM 852 C CA . MET A 1 107 ? 3.036 -4.559 -4.080 1.00 96.12 107 MET A CA 1
ATOM 853 C C . MET A 1 107 ? 3.049 -4.960 -5.548 1.00 96.12 107 MET A C 1
ATOM 855 O O . MET A 1 107 ? 3.406 -6.083 -5.900 1.00 96.12 107 MET A O 1
ATOM 859 N N . ILE A 1 108 ? 2.737 -4.009 -6.417 1.00 95.62 108 ILE A N 1
ATOM 860 C CA . ILE A 1 108 ? 2.826 -4.197 -7.859 1.00 95.62 108 ILE A CA 1
ATOM 861 C C . ILE A 1 108 ? 4.212 -3.744 -8.290 1.00 95.62 108 ILE A C 1
ATOM 863 O O . ILE A 1 108 ? 4.586 -2.587 -8.109 1.00 95.62 108 ILE A O 1
ATOM 867 N N . SER A 1 109 ? 4.995 -4.676 -8.823 1.00 92.69 109 SER A N 1
ATOM 868 C CA . SER A 1 109 ? 6.367 -4.441 -9.278 1.00 92.69 109 SER A CA 1
ATOM 869 C C . SER A 1 109 ? 6.442 -4.326 -10.797 1.00 92.69 109 SER A C 1
ATOM 871 O O . SER A 1 109 ? 5.585 -4.838 -11.509 1.00 92.69 109 SER A O 1
ATOM 873 N N . ASN A 1 110 ? 7.526 -3.725 -11.294 1.00 90.88 110 ASN A N 1
ATOM 874 C CA . ASN A 1 110 ? 7.791 -3.546 -12.726 1.00 90.88 110 ASN A CA 1
ATOM 875 C C . ASN A 1 110 ? 6.721 -2.725 -13.461 1.00 90.88 110 ASN A C 1
ATOM 877 O O . ASN A 1 110 ? 6.476 -2.960 -14.640 1.00 90.88 110 ASN A O 1
ATOM 881 N N . VAL A 1 111 ? 6.122 -1.743 -12.785 1.00 92.94 111 VAL A N 1
ATOM 882 C CA . VAL A 1 111 ? 5.276 -0.751 -13.452 1.00 92.94 111 VAL A CA 1
ATOM 883 C C . VAL A 1 111 ? 6.159 0.065 -14.386 1.00 92.94 111 VAL A C 1
ATOM 885 O O . VAL A 1 111 ? 7.150 0.644 -13.939 1.00 92.94 111 VAL A O 1
ATOM 888 N N . ASP A 1 112 ? 5.831 0.090 -15.672 1.00 90.19 112 ASP A N 1
ATOM 889 C CA . ASP A 1 112 ? 6.574 0.832 -16.685 1.00 90.19 112 ASP A CA 1
ATOM 890 C C . ASP A 1 112 ? 5.633 1.521 -17.676 1.00 90.19 112 ASP A C 1
ATOM 892 O O . ASP A 1 112 ? 4.410 1.379 -17.620 1.00 90.19 112 ASP A O 1
ATOM 896 N N . ARG A 1 113 ? 6.225 2.278 -18.599 1.00 87.19 113 ARG A N 1
ATOM 897 C CA . ARG A 1 113 ? 5.509 3.087 -19.591 1.00 87.19 113 ARG A CA 1
ATOM 898 C C . ARG A 1 113 ? 4.539 2.328 -20.495 1.00 87.19 113 ARG A C 1
ATOM 900 O O . ARG A 1 113 ? 3.735 2.974 -21.154 1.00 87.19 113 ARG A O 1
ATOM 907 N N . SER A 1 114 ? 4.645 1.002 -20.591 1.00 87.12 114 SER A N 1
ATOM 908 C CA . SER A 1 114 ? 3.711 0.196 -21.381 1.00 87.12 114 SER A CA 1
ATOM 909 C C . SER A 1 114 ? 2.364 0.004 -20.680 1.00 87.12 114 SER A C 1
ATOM 911 O O . SER A 1 114 ? 1.381 -0.340 -21.332 1.00 87.12 114 SER A O 1
ATOM 913 N N . MET A 1 115 ? 2.305 0.249 -19.368 1.00 91.25 115 MET A N 1
ATOM 914 C CA . MET A 1 115 ? 1.089 0.127 -18.572 1.00 91.25 115 MET A CA 1
ATOM 915 C C . MET A 1 115 ? 0.272 1.416 -18.609 1.00 91.25 115 MET A C 1
ATOM 917 O O . MET A 1 115 ? 0.793 2.510 -18.401 1.00 91.25 115 MET A O 1
ATOM 921 N N . THR A 1 116 ? -1.035 1.287 -18.810 1.00 91.25 116 THR A N 1
ATOM 922 C CA . THR A 1 116 ? -1.990 2.407 -18.774 1.00 91.25 116 THR A CA 1
ATOM 923 C C . THR A 1 116 ? -2.659 2.579 -17.417 1.00 91.25 116 THR A C 1
ATOM 925 O O . THR A 1 116 ? -3.292 3.601 -17.163 1.00 91.25 116 THR A O 1
ATOM 928 N N . ASP A 1 117 ? -2.547 1.581 -16.549 1.00 94.31 117 ASP A N 1
ATOM 929 C CA . ASP A 1 117 ? -3.220 1.524 -15.263 1.00 94.31 117 ASP A CA 1
ATOM 930 C C . ASP A 1 117 ? -2.497 0.596 -14.286 1.00 94.31 117 ASP A C 1
ATOM 932 O O . ASP A 1 117 ? -1.800 -0.339 -14.677 1.00 94.31 117 ASP A O 1
ATOM 936 N N . VAL A 1 118 ? -2.701 0.860 -12.999 1.00 95.81 118 VAL A N 1
ATOM 937 C CA . VAL A 1 118 ? -2.308 -0.010 -11.889 1.00 95.81 118 VAL A CA 1
ATOM 938 C C . VAL A 1 118 ? -3.582 -0.460 -11.192 1.00 95.81 118 VAL A C 1
ATOM 940 O O . VAL A 1 118 ? -4.369 0.388 -10.775 1.00 95.81 118 VAL A O 1
ATOM 943 N N . SER A 1 119 ? -3.777 -1.771 -11.068 1.00 95.94 119 SER A N 1
ATOM 944 C CA . SER A 1 119 ? -4.970 -2.372 -10.464 1.00 95.94 119 SER A CA 1
ATOM 945 C C . SER A 1 119 ? -4.566 -3.305 -9.327 1.00 95.94 119 SER A C 1
ATOM 947 O O . SER A 1 119 ? -3.709 -4.163 -9.524 1.00 95.94 119 SER A O 1
ATOM 949 N N . PHE A 1 120 ? -5.172 -3.134 -8.154 1.00 96.56 120 PHE A N 1
ATOM 950 C CA . PHE A 1 120 ? -4.943 -3.965 -6.972 1.00 96.56 120 PHE A CA 1
ATOM 951 C C . PHE A 1 120 ? -6.130 -4.911 -6.769 1.00 96.56 120 PHE A C 1
ATOM 953 O O . PHE A 1 120 ? -7.265 -4.454 -6.637 1.00 96.56 120 PHE A O 1
ATOM 960 N N . GLU A 1 121 ? -5.857 -6.216 -6.714 1.00 94.44 121 GLU A N 1
ATOM 961 C CA . GLU A 1 121 ? -6.868 -7.273 -6.519 1.00 94.44 121 GLU A CA 1
ATOM 962 C C . GLU A 1 121 ? -7.310 -7.415 -5.048 1.00 94.44 121 GLU A C 1
ATOM 964 O O . GLU A 1 121 ? -8.234 -8.162 -4.722 1.00 94.44 121 GLU A O 1
ATOM 969 N N . ASP A 1 122 ? -6.643 -6.710 -4.131 1.00 95.75 122 ASP A N 1
ATOM 970 C CA . ASP A 1 122 ? -6.930 -6.761 -2.704 1.00 95.75 122 ASP A CA 1
ATOM 971 C C . ASP A 1 122 ? -8.367 -6.305 -2.390 1.00 95.75 122 ASP A C 1
ATOM 973 O O . ASP A 1 122 ? -8.806 -5.220 -2.775 1.00 95.75 122 ASP A O 1
ATOM 977 N N . THR A 1 123 ? -9.080 -7.110 -1.598 1.00 96.88 123 THR A N 1
ATOM 978 C CA . THR A 1 123 ? -10.328 -6.701 -0.939 1.00 96.88 123 THR A CA 1
ATOM 979 C C . THR A 1 123 ? -10.065 -6.492 0.546 1.00 96.88 123 THR A C 1
ATOM 981 O O . THR A 1 123 ? -9.796 -7.440 1.285 1.00 96.88 123 THR A O 1
ATOM 984 N N . ILE A 1 124 ? -10.160 -5.244 0.994 1.00 97.75 124 ILE A N 1
ATOM 985 C CA . ILE A 1 124 ? -9.859 -4.835 2.366 1.00 97.75 124 ILE A CA 1
ATOM 986 C C . ILE A 1 124 ? -11.163 -4.523 3.090 1.00 97.75 124 ILE A C 1
ATOM 988 O O . ILE A 1 124 ? -11.975 -3.731 2.616 1.00 97.75 124 ILE A O 1
ATOM 992 N N . VAL A 1 125 ? -11.357 -5.134 4.261 1.00 97.94 125 VAL A N 1
ATOM 993 C CA . VAL A 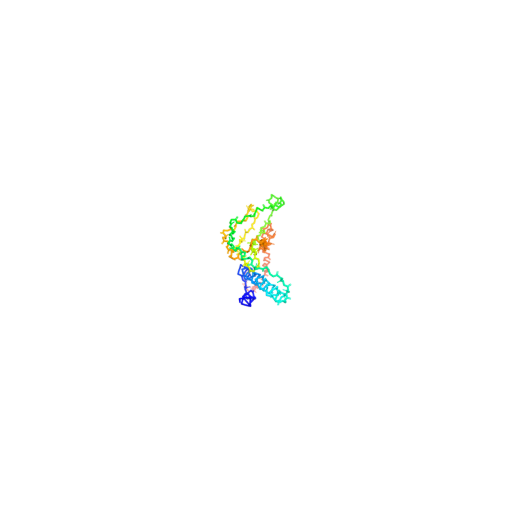1 125 ? -12.566 -4.955 5.072 1.00 97.94 125 VAL A CA 1
ATOM 994 C C . VAL A 1 125 ? -12.217 -4.378 6.434 1.00 97.94 125 VAL A C 1
ATOM 996 O O . VAL A 1 125 ? -11.563 -5.022 7.250 1.00 97.94 125 VAL A O 1
ATOM 999 N N . PHE A 1 126 ? -12.738 -3.187 6.689 1.00 97.62 126 PHE A N 1
ATOM 1000 C CA . PHE A 1 126 ? -12.692 -2.487 7.960 1.00 97.62 126 PHE A CA 1
ATOM 1001 C C . PHE A 1 126 ? -13.910 -2.866 8.800 1.00 97.62 126 PHE A C 1
ATOM 1003 O O . PHE A 1 126 ? -15.039 -2.872 8.301 1.00 97.62 126 PHE A O 1
ATOM 1010 N N . ASN A 1 127 ? -13.705 -3.166 10.081 1.00 94.69 127 ASN A N 1
ATOM 1011 C CA . ASN A 1 127 ? -14.785 -3.563 10.984 1.00 94.69 127 ASN A CA 1
ATOM 1012 C C . ASN A 1 127 ? -14.983 -2.520 12.083 1.00 94.69 127 ASN A C 1
ATOM 1014 O O . ASN A 1 127 ? -14.045 -1.836 12.477 1.00 94.69 127 ASN A O 1
ATOM 1018 N N . HIS A 1 128 ? -16.201 -2.445 12.621 1.00 92.94 128 HIS A N 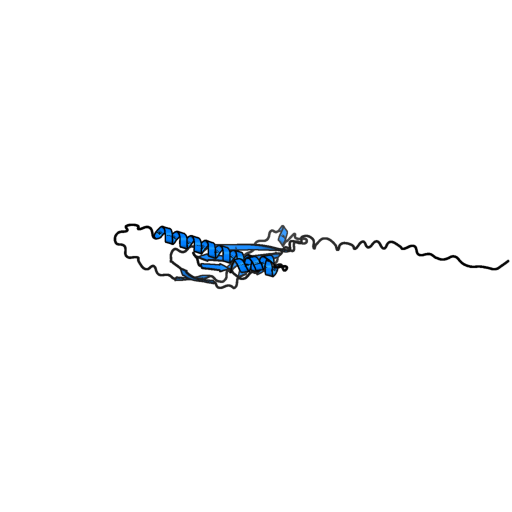1
ATOM 1019 C CA . HIS A 1 128 ? -16.545 -1.549 13.729 1.00 92.94 128 HIS A CA 1
ATOM 1020 C C . HIS A 1 128 ? -16.337 -0.057 13.410 1.00 92.94 128 HIS A C 1
ATOM 1022 O O . HIS A 1 128 ? -15.954 0.726 14.281 1.00 92.94 128 HIS A O 1
ATOM 1028 N N . ILE A 1 129 ? -16.621 0.341 12.171 1.00 94.88 129 ILE A N 1
ATOM 1029 C CA . ILE A 1 129 ? -16.416 1.708 11.696 1.00 94.88 129 ILE A CA 1
ATOM 1030 C C . ILE A 1 129 ? -17.620 2.587 12.068 1.00 94.88 129 ILE A C 1
ATOM 1032 O O . ILE A 1 129 ? -18.759 2.198 11.779 1.00 94.88 129 ILE A O 1
ATOM 1036 N N . PRO A 1 130 ? -17.406 3.736 12.742 1.00 92.06 130 PRO A N 1
ATOM 1037 C CA . PRO A 1 130 ? -18.480 4.668 13.071 1.00 92.06 130 PRO A CA 1
ATOM 1038 C C . PRO A 1 130 ? -18.964 5.403 11.808 1.00 92.06 130 PRO A C 1
ATOM 1040 O O . PRO A 1 130 ? -18.238 5.439 10.820 1.00 92.06 130 PRO A O 1
ATOM 1043 N N . PRO A 1 131 ? -20.174 5.983 11.794 1.00 90.94 131 PRO A N 1
ATOM 1044 C CA . PRO A 1 131 ? -20.740 6.607 10.593 1.00 90.94 131 PRO A CA 1
ATOM 1045 C C . PRO A 1 131 ? -20.027 7.896 10.149 1.00 90.94 131 PRO A C 1
ATOM 1047 O O . PRO A 1 131 ? -20.145 8.278 8.991 1.00 90.94 131 PRO A O 1
ATOM 1050 N N . ASP A 1 132 ? -19.286 8.556 11.038 1.00 91.94 132 ASP A N 1
ATOM 1051 C CA . ASP A 1 132 ? -18.522 9.788 10.797 1.00 91.94 132 ASP A CA 1
ATOM 1052 C C . ASP A 1 132 ? -17.050 9.520 10.433 1.00 91.94 132 ASP A C 1
ATOM 1054 O O . ASP A 1 132 ? -16.171 10.349 10.667 1.00 91.94 132 ASP A O 1
ATOM 1058 N N . PHE A 1 133 ? -16.759 8.337 9.888 1.00 94.00 133 PHE A N 1
ATOM 1059 C CA . PHE A 1 133 ? -15.396 7.935 9.570 1.00 94.00 133 PHE A CA 1
ATOM 1060 C C . PHE A 1 133 ? -14.775 8.748 8.426 1.00 94.00 133 PHE A C 1
ATOM 1062 O O . PHE A 1 133 ? -15.434 9.120 7.458 1.00 94.00 133 PHE A O 1
ATOM 1069 N N . GLU A 1 134 ? -13.457 8.928 8.499 1.00 95.88 134 GLU A N 1
ATOM 1070 C CA . GLU A 1 134 ? -12.637 9.402 7.387 1.00 95.88 134 GLU A CA 1
ATOM 1071 C C . GLU A 1 134 ? -11.853 8.221 6.807 1.00 95.88 134 GLU A C 1
ATOM 1073 O O . GLU A 1 134 ? -11.182 7.484 7.538 1.00 95.88 134 GLU A O 1
ATOM 1078 N N . PHE A 1 135 ? -11.945 8.039 5.491 1.00 97.38 135 PHE A N 1
ATOM 1079 C CA . PHE A 1 135 ? -11.139 7.075 4.753 1.00 97.38 135 PHE A CA 1
ATOM 1080 C C . PHE A 1 135 ? -9.980 7.780 4.057 1.00 97.38 135 PHE A C 1
ATOM 1082 O O . PHE A 1 135 ? -10.191 8.711 3.278 1.00 97.38 135 PHE A O 1
ATOM 1089 N N . LYS A 1 136 ? -8.760 7.292 4.292 1.00 98.06 136 LYS A N 1
ATOM 1090 C CA . LYS A 1 136 ? -7.549 7.818 3.663 1.00 98.06 136 LYS A CA 1
ATOM 1091 C C . LYS A 1 136 ? -6.849 6.738 2.847 1.00 98.06 136 LYS A C 1
ATOM 1093 O O . LYS A 1 136 ? -6.477 5.698 3.389 1.00 98.06 136 LYS A O 1
ATOM 1098 N N . LEU A 1 137 ? -6.637 7.019 1.564 1.00 97.81 137 LEU A N 1
ATOM 1099 C CA . LEU A 1 137 ? -5.850 6.201 0.643 1.00 97.81 137 LEU A CA 1
ATOM 1100 C C . LEU A 1 137 ? -4.542 6.930 0.326 1.00 97.81 137 LEU A C 1
ATOM 1102 O O . LEU A 1 137 ? -4.556 8.023 -0.237 1.00 97.81 137 LEU A O 1
ATOM 1106 N N . GLU A 1 138 ? -3.412 6.333 0.687 1.00 97.94 138 GLU A N 1
ATOM 1107 C CA . GLU A 1 138 ? -2.080 6.868 0.411 1.00 97.94 138 GLU A CA 1
ATOM 1108 C C . GLU A 1 138 ? -1.360 5.967 -0.591 1.00 97.94 138 GLU A C 1
ATOM 1110 O O . GLU A 1 138 ? -1.272 4.755 -0.396 1.00 97.94 138 GLU A O 1
ATOM 1115 N N . VAL A 1 139 ? -0.845 6.559 -1.668 1.00 97.19 139 VAL A N 1
ATOM 1116 C CA . VAL A 1 139 ? -0.158 5.834 -2.742 1.00 97.19 139 VAL A CA 1
ATOM 1117 C C . VAL A 1 139 ? 1.339 6.011 -2.584 1.00 97.19 139 VAL A C 1
ATOM 1119 O O . VAL A 1 139 ? 1.845 7.134 -2.559 1.00 97.19 139 VAL A O 1
ATOM 1122 N N . TYR A 1 140 ? 2.052 4.896 -2.509 1.00 97.19 140 TYR A N 1
ATOM 1123 C CA . TYR A 1 140 ? 3.500 4.873 -2.401 1.00 97.19 140 TYR A CA 1
ATOM 1124 C C . TYR A 1 140 ? 4.099 4.309 -3.678 1.00 97.19 140 TYR A C 1
ATOM 1126 O O . TYR A 1 140 ? 3.607 3.321 -4.220 1.00 97.19 140 TYR A O 1
ATOM 1134 N N . SER A 1 141 ? 5.188 4.921 -4.142 1.00 94.69 141 SER A N 1
ATOM 1135 C CA . SER A 1 141 ? 5.962 4.409 -5.267 1.00 94.69 141 SER A CA 1
ATOM 1136 C C . SER A 1 141 ? 7.461 4.449 -4.989 1.00 94.69 141 SER A C 1
ATOM 1138 O O . SER A 1 141 ? 7.953 5.294 -4.238 1.00 94.69 141 SER A O 1
ATOM 1140 N N . HIS A 1 142 ? 8.194 3.516 -5.589 1.00 93.44 142 HIS A N 1
ATOM 1141 C CA . HIS A 1 142 ? 9.647 3.450 -5.510 1.00 93.44 142 HIS A CA 1
ATOM 1142 C C . HIS A 1 142 ? 10.244 3.035 -6.855 1.00 93.44 142 HIS A C 1
ATOM 1144 O O . HIS A 1 142 ? 9.748 2.113 -7.498 1.00 93.44 142 HIS A O 1
ATOM 1150 N N . ILE A 1 143 ? 11.330 3.684 -7.275 1.00 90.19 143 ILE A N 1
ATOM 1151 C CA . ILE A 1 143 ? 12.042 3.330 -8.509 1.00 90.19 143 ILE A CA 1
ATOM 1152 C C . ILE A 1 143 ? 12.843 2.044 -8.259 1.00 90.19 143 ILE A C 1
ATOM 1154 O O . ILE A 1 143 ? 13.665 1.989 -7.350 1.00 90.19 143 ILE A O 1
ATOM 1158 N N . LEU A 1 144 ? 12.609 0.997 -9.049 1.00 86.06 144 LEU A N 1
ATOM 1159 C CA . LEU A 1 144 ? 13.308 -0.293 -8.990 1.00 86.06 144 LEU A CA 1
ATOM 1160 C C . LEU A 1 144 ? 14.562 -0.313 -9.864 1.00 86.06 144 LEU A C 1
ATOM 1162 O O . LEU A 1 144 ? 15.608 -0.793 -9.430 1.00 86.06 144 LEU A O 1
ATOM 1166 N N . GLN A 1 145 ? 14.446 0.208 -11.082 1.00 78.06 145 GLN A N 1
ATOM 1167 C CA . GLN A 1 145 ? 15.533 0.305 -12.046 1.00 78.06 145 GLN A CA 1
ATOM 1168 C C . GLN A 1 145 ? 15.573 1.730 -12.586 1.00 78.06 145 GLN A C 1
ATOM 1170 O O . GLN A 1 145 ? 14.542 2.247 -13.007 1.00 78.06 145 GLN A O 1
ATOM 1175 N N . ASP A 1 146 ? 16.756 2.341 -12.557 1.00 66.19 146 ASP A N 1
ATOM 1176 C CA . ASP A 1 146 ? 17.015 3.703 -13.044 1.00 66.19 146 ASP A CA 1
ATOM 1177 C C . ASP A 1 146 ? 18.154 3.705 -14.080 1.00 66.19 146 ASP A C 1
ATOM 1179 O O . ASP A 1 146 ? 18.992 4.601 -14.144 1.00 66.19 146 ASP A O 1
ATOM 1183 N N . ASP A 1 147 ? 18.238 2.636 -14.877 1.00 57.91 147 ASP A N 1
ATOM 1184 C CA . ASP A 1 147 ? 19.245 2.526 -15.929 1.00 57.91 147 ASP A CA 1
ATOM 1185 C C . ASP A 1 147 ? 18.764 3.227 -17.199 1.00 57.91 147 ASP A C 1
ATOM 1187 O O . ASP A 1 147 ? 18.186 2.623 -18.101 1.00 57.91 147 ASP A O 1
ATOM 1191 N N . LEU A 1 148 ? 19.104 4.510 -17.312 1.00 54.97 148 LEU A N 1
ATOM 1192 C CA . LEU A 1 148 ? 19.036 5.266 -18.571 1.00 54.97 148 LEU A CA 1
ATOM 1193 C C . LEU A 1 148 ? 20.118 4.823 -19.586 1.00 54.97 148 LEU A C 1
ATOM 1195 O O . LEU A 1 148 ? 20.211 5.355 -20.691 1.00 54.97 148 LEU A O 1
ATOM 1199 N N . SER A 1 149 ? 20.992 3.883 -19.201 1.00 50.09 149 SER A N 1
ATOM 1200 C CA . SER A 1 149 ? 22.235 3.540 -19.905 1.00 50.09 149 SER A CA 1
ATOM 1201 C C . SER A 1 149 ? 22.115 2.389 -20.910 1.00 50.09 149 SER A C 1
ATOM 1203 O O . SER A 1 149 ? 23.028 2.202 -21.719 1.00 50.09 149 SER A O 1
ATOM 1205 N N . MET A 1 150 ? 20.996 1.654 -20.932 1.00 51.09 150 MET A N 1
ATOM 1206 C CA . MET A 1 150 ? 20.803 0.499 -21.827 1.00 51.09 150 MET A CA 1
ATOM 1207 C C . MET A 1 150 ? 20.767 0.861 -23.325 1.00 51.09 150 MET A C 1
ATOM 1209 O O . MET A 1 150 ? 20.841 -0.027 -24.170 1.00 51.09 150 MET A O 1
ATOM 1213 N N . ALA A 1 151 ? 20.698 2.150 -23.673 1.00 51.09 151 ALA A N 1
ATOM 1214 C CA . ALA A 1 151 ? 20.841 2.636 -25.047 1.00 51.09 151 ALA A CA 1
ATOM 1215 C C . ALA A 1 151 ? 22.271 3.059 -25.428 1.00 51.09 151 ALA A C 1
ATOM 1217 O O . ALA A 1 151 ? 22.524 3.425 -26.577 1.00 51.09 151 ALA A O 1
ATOM 1218 N N . SER A 1 152 ? 23.224 3.011 -24.494 1.00 47.75 152 SER A N 1
ATOM 1219 C CA . SER A 1 152 ? 24.626 3.289 -24.794 1.00 47.75 152 SER A CA 1
ATOM 1220 C C . SER A 1 152 ? 25.351 1.986 -25.137 1.00 47.75 152 SER A C 1
ATOM 1222 O O . SER A 1 152 ? 25.427 1.062 -24.336 1.00 47.75 152 SER A O 1
ATOM 1224 N N . THR A 1 153 ? 25.825 1.918 -26.382 1.00 51.50 153 THR A N 1
ATOM 1225 C CA . THR A 1 153 ? 26.674 0.890 -27.012 1.00 51.50 153 THR A CA 1
ATOM 1226 C C . THR A 1 153 ? 27.442 -0.039 -26.055 1.00 51.50 153 THR A C 1
ATOM 1228 O O . THR A 1 153 ? 28.044 0.473 -25.106 1.00 51.50 153 THR A O 1
ATOM 1231 N N . PRO A 1 154 ? 27.574 -1.354 -26.356 1.00 49.56 154 PRO A N 1
ATOM 1232 C CA . PRO A 1 154 ? 28.405 -2.261 -25.565 1.00 49.56 154 PRO A CA 1
ATOM 1233 C C . PRO A 1 154 ? 29.785 -1.635 -25.373 1.00 49.56 154 PRO A C 1
ATOM 1235 O O . PRO A 1 154 ? 30.449 -1.287 -26.356 1.00 49.56 154 PRO A O 1
ATOM 1238 N N . ARG A 1 155 ? 30.208 -1.438 -24.117 1.00 54.47 155 ARG A N 1
ATOM 1239 C CA . ARG A 1 155 ? 31.554 -0.947 -23.805 1.00 54.47 155 ARG A CA 1
ATOM 1240 C C . ARG A 1 155 ? 32.547 -1.873 -24.499 1.00 54.47 155 ARG A C 1
ATOM 1242 O O . ARG A 1 155 ? 32.730 -3.010 -24.077 1.00 54.47 155 ARG A O 1
ATOM 1249 N N . LYS A 1 156 ? 33.164 -1.389 -25.583 1.00 51.56 156 LYS A N 1
ATOM 1250 C CA . LYS A 1 156 ? 34.237 -2.086 -26.293 1.00 51.56 156 LYS A CA 1
ATOM 1251 C C . LYS A 1 156 ? 35.291 -2.471 -25.261 1.00 51.56 156 LYS A C 1
ATOM 1253 O O . LYS A 1 156 ? 35.973 -1.602 -24.718 1.00 51.56 156 LYS A O 1
ATOM 1258 N N . ILE A 1 157 ? 35.394 -3.767 -24.987 1.00 60.16 157 ILE A N 1
ATOM 1259 C CA . ILE A 1 157 ? 36.469 -4.364 -24.206 1.00 60.16 157 ILE A CA 1
ATOM 1260 C C . ILE A 1 157 ? 37.767 -3.992 -24.923 1.00 60.16 157 ILE A C 1
ATOM 1262 O O . ILE A 1 157 ? 38.096 -4.528 -25.977 1.00 60.16 157 ILE A O 1
ATOM 1266 N N . LYS A 1 158 ? 38.482 -2.998 -24.395 1.00 57.31 158 LYS A N 1
ATOM 1267 C CA . LYS A 1 158 ? 39.792 -2.591 -24.903 1.00 57.31 158 LYS A CA 1
ATOM 1268 C C . LYS A 1 158 ? 40.849 -3.424 -24.180 1.00 57.31 158 LYS A C 1
ATOM 1270 O O . LYS A 1 158 ? 41.640 -2.904 -23.400 1.00 57.31 158 LYS A O 1
ATOM 1275 N N . THR A 1 159 ? 40.850 -4.734 -24.412 1.00 52.81 159 THR A N 1
ATOM 1276 C CA . THR A 1 159 ? 41.971 -5.595 -24.021 1.00 52.81 159 THR A CA 1
ATOM 1277 C C . THR A 1 159 ? 43.157 -5.258 -24.918 1.00 52.81 159 THR A C 1
ATOM 1279 O O . THR A 1 159 ? 43.292 -5.779 -26.022 1.00 52.81 159 THR A O 1
ATOM 1282 N N . LYS A 1 160 ? 44.018 -4.338 -24.463 1.00 53.94 160 LYS A N 1
ATOM 1283 C CA . LYS A 1 160 ? 45.385 -4.227 -24.978 1.00 53.94 160 LYS A CA 1
ATOM 1284 C C . LYS A 1 160 ? 46.119 -5.508 -24.583 1.00 53.94 160 LYS A C 1
ATOM 1286 O O . LYS A 1 160 ? 46.562 -5.633 -23.447 1.00 53.94 160 LYS A O 1
ATOM 1291 N N . ILE A 1 161 ? 46.242 -6.443 -25.517 1.00 61.50 161 ILE A N 1
ATOM 1292 C CA . ILE A 1 161 ? 47.220 -7.525 -25.421 1.00 61.50 161 ILE A CA 1
ATOM 1293 C C . ILE A 1 161 ? 48.585 -6.858 -25.610 1.00 61.50 161 ILE A C 1
ATOM 1295 O O . ILE A 1 161 ? 48.953 -6.462 -26.714 1.00 61.50 161 ILE A O 1
ATOM 1299 N N . THR A 1 162 ? 49.302 -6.617 -24.517 1.00 57.78 162 THR A N 1
ATOM 1300 C CA . THR A 1 162 ? 50.695 -6.176 -24.575 1.00 57.78 162 THR A CA 1
ATOM 1301 C C . THR A 1 162 ? 51.553 -7.377 -24.959 1.00 57.78 162 THR A C 1
ATOM 1303 O O . THR A 1 162 ? 51.659 -8.327 -24.188 1.00 57.78 162 THR A O 1
ATOM 1306 N N . ASN A 1 163 ? 52.136 -7.337 -26.159 1.00 48.28 163 ASN A N 1
ATOM 1307 C CA . ASN A 1 163 ? 53.065 -8.341 -26.675 1.00 48.28 163 ASN A CA 1
ATOM 1308 C C . ASN A 1 163 ? 54.221 -8.587 -25.690 1.00 48.28 163 ASN A C 1
ATOM 1310 O O . ASN A 1 163 ? 55.028 -7.692 -25.439 1.00 48.28 163 ASN A O 1
ATOM 1314 N N . SER A 1 164 ? 54.333 -9.809 -25.169 1.00 51.12 164 SER A N 1
ATOM 1315 C CA . SER A 1 164 ? 55.506 -10.264 -24.424 1.00 51.12 164 SER A CA 1
ATOM 1316 C C . SER A 1 164 ? 56.620 -10.666 -25.394 1.00 51.12 164 SER A C 1
ATOM 1318 O O . SER A 1 164 ? 56.557 -11.709 -26.049 1.00 51.12 164 SER A O 1
ATOM 1320 N N . VAL A 1 165 ? 57.659 -9.834 -25.465 1.00 56.75 165 VAL A N 1
ATOM 1321 C CA . VAL A 1 165 ? 58.945 -10.127 -26.112 1.00 56.75 165 VAL A CA 1
ATOM 1322 C C . VAL A 1 165 ? 59.543 -11.387 -25.481 1.00 56.75 165 VAL A C 1
ATOM 1324 O O . VAL A 1 165 ? 59.957 -11.371 -24.324 1.00 56.75 165 VAL A O 1
ATOM 1327 N N . SER A 1 166 ? 59.585 -12.482 -26.241 1.00 52.00 166 SER A N 1
ATOM 1328 C CA . SER A 1 166 ? 60.155 -13.759 -25.799 1.00 52.00 166 SER A CA 1
ATOM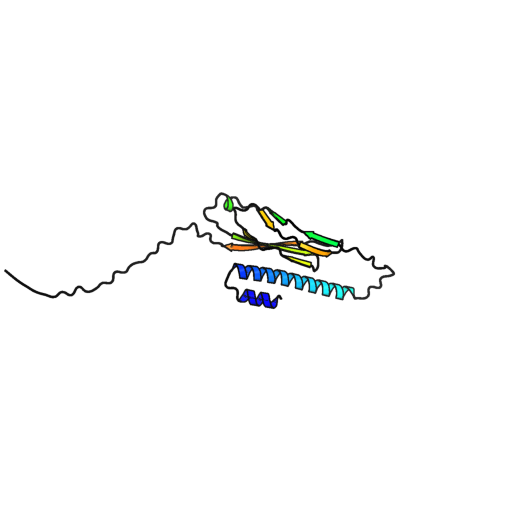 1329 C C . SER A 1 166 ? 61.306 -14.157 -26.723 1.00 52.00 166 SER A C 1
ATOM 1331 O O . SER A 1 166 ? 61.139 -14.298 -27.929 1.00 52.00 166 SER A O 1
ATOM 1333 N N . ARG A 1 167 ? 62.487 -14.268 -26.111 1.00 53.62 167 ARG A N 1
ATOM 1334 C CA . ARG A 1 167 ? 63.822 -14.582 -26.647 1.00 53.62 167 ARG A CA 1
ATOM 1335 C C . ARG A 1 167 ? 63.830 -15.633 -27.766 1.00 53.62 167 ARG A C 1
ATOM 1337 O O . ARG A 1 167 ? 63.557 -16.799 -27.502 1.00 53.62 167 ARG A O 1
ATOM 1344 N N . ALA A 1 168 ? 64.309 -15.259 -28.952 1.00 49.72 168 ALA A N 1
ATOM 1345 C CA . ALA A 1 168 ? 64.873 -16.213 -29.905 1.00 49.72 168 ALA A CA 1
ATOM 1346 C C . ALA A 1 168 ? 66.397 -16.255 -29.716 1.00 49.72 168 ALA A C 1
ATOM 1348 O O . ALA A 1 168 ? 67.120 -15.295 -29.979 1.00 49.72 168 ALA A O 1
ATOM 1349 N N . ILE A 1 169 ? 66.851 -17.376 -29.166 1.00 48.84 169 ILE A N 1
ATOM 1350 C CA . ILE A 1 169 ? 68.239 -17.734 -28.892 1.00 48.84 169 ILE A CA 1
ATOM 1351 C C . ILE A 1 169 ? 68.949 -17.986 -30.229 1.00 48.84 169 ILE A C 1
ATOM 1353 O O . ILE A 1 169 ? 68.679 -18.972 -30.906 1.00 48.84 169 ILE A O 1
ATOM 1357 N N . GLY A 1 170 ? 69.873 -17.100 -30.603 1.00 49.59 170 GLY A N 1
ATOM 1358 C CA . GLY A 1 170 ? 70.791 -17.305 -31.721 1.00 49.59 170 GLY A CA 1
ATOM 1359 C C . GLY A 1 170 ? 71.959 -18.214 -31.329 1.00 49.59 170 GLY A C 1
ATOM 1360 O O . GLY A 1 170 ? 72.893 -17.772 -30.666 1.00 49.59 170 GLY A O 1
ATOM 1361 N N . ARG A 1 171 ? 71.899 -19.482 -31.743 1.00 42.75 171 ARG A N 1
ATOM 1362 C CA . ARG A 1 171 ? 73.002 -20.460 -31.894 1.00 42.75 171 ARG A CA 1
ATOM 1363 C C . ARG A 1 171 ? 72.500 -21.454 -32.960 1.00 42.75 171 ARG A C 1
ATOM 1365 O O . ARG A 1 171 ? 71.370 -21.893 -32.831 1.00 42.75 171 ARG A O 1
ATOM 1372 N N . LYS A 1 172 ? 73.199 -21.869 -34.020 1.00 41.25 172 LYS A N 1
ATOM 1373 C CA . LYS A 1 172 ? 74.634 -22.050 -34.279 1.00 41.25 172 LYS A CA 1
ATOM 1374 C C . LYS A 1 172 ? 74.827 -22.353 -35.792 1.00 41.25 172 LYS A C 1
ATOM 1376 O O . LYS A 1 172 ? 74.034 -23.100 -36.343 1.00 41.25 172 LYS A O 1
ATOM 1381 N N . LEU A 1 173 ? 75.934 -21.856 -36.358 1.00 41.75 173 LEU A N 1
ATOM 1382 C CA . LEU A 1 173 ? 76.926 -22.551 -37.212 1.00 41.75 173 LEU A CA 1
ATOM 1383 C C . LEU A 1 173 ? 76.545 -23.214 -38.566 1.00 41.75 173 LEU A C 1
ATOM 1385 O O . LEU A 1 173 ? 75.966 -24.291 -38.590 1.00 41.75 173 LEU A O 1
ATOM 1389 N N . ALA A 1 174 ? 77.153 -22.659 -39.632 1.00 41.50 174 ALA A N 1
ATOM 1390 C CA . ALA A 1 174 ? 78.265 -23.233 -40.429 1.00 41.50 174 ALA A CA 1
ATOM 1391 C C . ALA A 1 174 ? 78.041 -23.692 -41.892 1.00 41.50 174 ALA A C 1
ATOM 1393 O O . ALA A 1 174 ? 77.073 -24.370 -42.214 1.00 41.50 174 ALA A O 1
ATOM 1394 N N . ALA A 1 175 ? 79.105 -23.402 -42.670 1.00 37.00 175 ALA A N 1
ATOM 1395 C CA . ALA A 1 175 ? 79.545 -23.887 -43.992 1.00 37.00 175 ALA A CA 1
ATOM 1396 C C . ALA A 1 175 ? 78.861 -23.282 -45.235 1.00 37.00 175 ALA A C 1
ATOM 1398 O O . ALA A 1 175 ? 77.652 -23.117 -45.253 1.00 37.00 175 ALA A O 1
ATOM 1399 N N . SER A 1 176 ? 79.529 -22.988 -46.354 1.00 37.31 176 SER A N 1
ATOM 1400 C CA . SER A 1 176 ? 80.945 -22.852 -46.752 1.00 37.31 176 SER A CA 1
ATOM 1401 C C . SER A 1 176 ? 80.928 -22.490 -48.245 1.00 37.31 176 SER A C 1
ATOM 1403 O O . SER A 1 176 ? 80.242 -23.190 -48.988 1.00 37.31 176 SER A O 1
ATOM 1405 N N . LEU A 1 177 ? 81.688 -21.469 -48.661 1.00 34.94 177 LEU A N 1
ATOM 1406 C CA . LEU A 1 177 ? 82.549 -21.367 -49.861 1.00 34.94 177 LEU A CA 1
ATOM 1407 C C . LEU A 1 177 ? 83.014 -19.915 -50.025 1.00 34.94 177 LEU A C 1
ATOM 1409 O O . LEU A 1 177 ? 82.145 -19.017 -50.011 1.00 34.94 177 LEU A O 1
#

Sequence (177 aa):
MREGTTKLLAVCQHRPQSLEAAKSLLTSNERMAAYVAELQRRKSADRPKQSIGVFPLDVSRSRVAVSEIRMPLIWKDTDHFKNKGDYRRFAVFCLLKIGTEIYDTAMISNVDRSMTDVSFEDTIVFNHIPPDFEFKLEVYSHILQDDLSMASTPRKIKTKITNSVSRAIGRKLAASL

pLDDT: mean 80.66, std 18.17, range [34.94, 98.44]